Protein AF-A0A317CHL4-F1 (afdb_monomer)

Nearest PDB structures (foldseek):
  7bjt-assembly1_A  TM=8.743E-01  e=2.924E-07  Zobellia galactanivo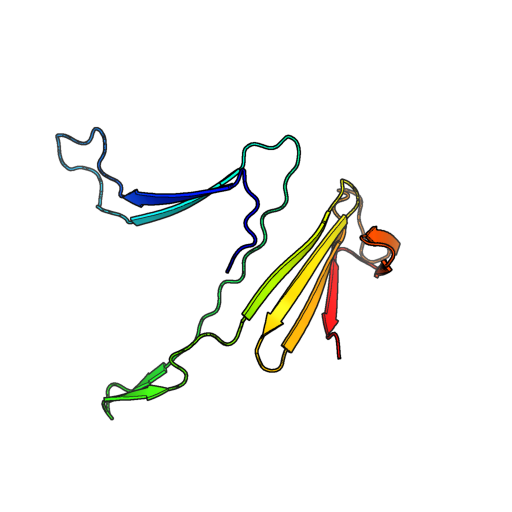rans
  7bm6-assembly1_B  TM=8.653E-01  e=5.221E-07  Zobellia galactanivorans
  8bdd-assembly1_A  TM=8.552E-01  e=1.754E-06  Bacteroides ovatus
  4ok4-assembly1_A  TM=8.515E-01  e=3.063E-04  Saccharophagus degradans 2-40
  7taa-assembly1_A  TM=6.050E-01  e=8.729E-01  Aspergillus oryzae

Mean predicted aligned error: 5.43 Å

Solvent-accessible surface area (backbone atoms only — not comparable to full-atom values): 8004 Å² total; per-residue (Å²): 91,65,74,80,61,98,68,48,46,78,43,83,47,65,52,56,81,96,42,92,82,65,79,59,70,82,45,78,46,78,46,81,47,67,84,66,96,77,85,85,90,61,76,65,88,80,93,64,50,47,73,42,80,92,76,73,44,78,42,58,86,62,76,58,69,79,46,41,43,79,66,40,74,59,78,60,31,40,35,36,39,39,34,30,86,93,42,37,38,39,41,38,38,50,56,50,91,86,61,38,78,80,38,75,46,76,51,75,42,94,93,42,80,48,74,50,57,24,55,52,48,78,42,77,58,130

pLDDT: mean 92.71, std 10.12, range [47.91, 98.44]

Secondary structure (DSSP, 8-state):
-----TTEEEEEEES-TT-TT--S---EEEEEEE--SS-----------EEETTTTEEE--S-SEEEEEEEEE-SSEEEEEEEETTEEEEEEEE--TT--TT-EEEEEETTEEEEEESSEEEEE--

Radius of gyration: 19.7 Å; Cα contacts (8 Å, |Δi|>4): 220; chains: 1; bounding box: 50×45×45 Å

Sequence (126 aa):
MGTSSSDETLFFTRTGANDPEFNLRSETSLVLRRNAKDTLFASVVETHGFFDESTEVCHGTTGKFNAVNVIGFSADASVVEIIGDDLSLLVMVNNSADVTEQTETSVEFGGTTYRWTGYFAVEAKR

Foldseek 3Di:
DWDDDPQKDKDWDWDDPPPPVPPDDTDIDIDIDGDDPDDDIDDDDDDFWDADPVVRDIDGPDDFWDDKDFQDDDCQKTWIWTDGPPFIKIKIAGNDPPAAQADWDWDDGPNDIDIDGTGMDMDTDD

Structure (mmCIF, N/CA/C/O backbone):
data_AF-A0A317CHL4-F1
#
_entry.id   AF-A0A317CHL4-F1
#
loop_
_atom_site.group_PDB
_atom_site.id
_atom_site.type_symbol
_atom_site.label_atom_id
_atom_site.label_alt_id
_atom_site.label_comp_id
_atom_site.label_asym_id
_atom_site.label_entity_id
_atom_site.label_seq_id
_atom_site.pdbx_PDB_ins_code
_atom_site.Cartn_x
_atom_site.Cartn_y
_atom_site.Cartn_z
_atom_site.occupancy
_atom_site.B_iso_or_equiv
_atom_site.auth_seq_id
_atom_site.auth_comp_id
_atom_site.auth_asym_id
_atom_site.auth_atom_id
_atom_site.pdbx_PDB_model_num
ATOM 1 N N . MET A 1 1 ? 0.056 -2.420 -7.047 1.00 48.75 1 MET A N 1
ATOM 2 C CA . MET A 1 1 ? -1.225 -1.817 -7.489 1.00 48.75 1 MET A CA 1
ATOM 3 C C . MET A 1 1 ? -1.710 -0.858 -6.408 1.00 48.75 1 MET A C 1
ATOM 5 O O . MET A 1 1 ? -1.457 -1.146 -5.246 1.00 48.75 1 MET A O 1
ATOM 9 N N . GLY A 1 2 ? -2.311 0.279 -6.766 1.00 53.22 2 GLY A N 1
ATOM 10 C CA . GLY A 1 2 ? -2.855 1.265 -5.820 1.00 53.22 2 GLY A CA 1
ATOM 11 C C . GLY A 1 2 ? -4.263 1.684 -6.245 1.00 53.22 2 GLY A C 1
ATOM 12 O O . GLY A 1 2 ? -4.570 1.644 -7.435 1.00 53.22 2 GLY A O 1
ATOM 13 N N . THR A 1 3 ? -5.119 2.030 -5.286 1.00 47.91 3 THR A N 1
ATOM 14 C CA . THR A 1 3 ? -6.464 2.573 -5.543 1.00 47.91 3 THR A CA 1
ATOM 15 C C . THR A 1 3 ? -6.348 4.022 -6.023 1.00 47.91 3 THR A C 1
ATOM 17 O O . THR A 1 3 ? -5.550 4.749 -5.448 1.00 47.91 3 THR A O 1
ATOM 20 N N . SER A 1 4 ? -7.108 4.440 -7.047 1.00 48.81 4 SER A N 1
ATOM 21 C CA . SER A 1 4 ? -7.118 5.830 -7.539 1.00 48.81 4 SER A CA 1
ATOM 22 C C . SER A 1 4 ? -8.523 6.431 -7.585 1.00 48.81 4 SER A C 1
ATOM 24 O O . SER A 1 4 ? -9.392 5.886 -8.267 1.00 48.81 4 SER A O 1
ATOM 26 N N . SER A 1 5 ? -8.743 7.569 -6.913 1.00 56.88 5 SER A N 1
ATOM 27 C CA . SER A 1 5 ? -9.929 8.428 -7.092 1.00 56.88 5 SER A CA 1
ATOM 28 C C . SER A 1 5 ? -9.644 9.598 -8.052 1.00 56.88 5 SER A C 1
ATOM 30 O O . SER A 1 5 ? -8.496 9.843 -8.410 1.00 56.88 5 SER A O 1
ATOM 32 N N . SER A 1 6 ? -10.671 10.348 -8.474 1.00 59.75 6 SER A N 1
ATOM 33 C CA . SER A 1 6 ? -10.570 11.430 -9.482 1.00 59.75 6 SER A CA 1
ATOM 34 C C . SER A 1 6 ? -9.583 12.565 -9.160 1.00 59.75 6 SER A C 1
ATOM 36 O O . SER A 1 6 ? -9.191 13.292 -10.066 1.00 59.75 6 SER A O 1
ATOM 38 N N . ASP A 1 7 ? -9.172 12.699 -7.898 1.00 74.88 7 ASP A N 1
ATOM 39 C CA . ASP A 1 7 ? -8.244 13.733 -7.410 1.00 74.88 7 ASP A CA 1
ATOM 40 C C . ASP A 1 7 ? -6.815 13.205 -7.182 1.00 74.88 7 ASP A C 1
ATOM 42 O O . ASP A 1 7 ? -5.982 13.867 -6.553 1.00 74.88 7 ASP A O 1
ATOM 46 N N . GLU A 1 8 ? -6.529 11.989 -7.649 1.00 86.25 8 GLU A N 1
ATOM 47 C CA . GLU A 1 8 ? -5.220 11.360 -7.535 1.00 86.25 8 GLU A CA 1
ATOM 48 C C . GLU A 1 8 ? -4.432 11.481 -8.837 1.00 86.25 8 GLU A C 1
ATOM 50 O O . GLU A 1 8 ? -4.964 11.386 -9.942 1.00 86.25 8 GLU A O 1
ATOM 55 N N . THR A 1 9 ? -3.128 11.713 -8.721 1.00 92.50 9 THR A N 1
ATOM 56 C CA . THR A 1 9 ? -2.232 11.824 -9.871 1.00 92.50 9 THR A CA 1
ATOM 57 C C . THR A 1 9 ? -0.979 11.002 -9.637 1.00 92.50 9 THR A C 1
ATOM 59 O O . THR A 1 9 ? -0.318 11.126 -8.604 1.00 92.50 9 THR A O 1
ATOM 62 N N . LEU A 1 10 ? -0.644 10.179 -10.628 1.00 93.19 10 LEU A N 1
ATOM 63 C CA . LEU A 1 10 ? 0.586 9.407 -10.671 1.00 93.19 10 LEU A CA 1
ATOM 64 C C . LEU A 1 10 ? 1.621 10.137 -11.529 1.00 93.19 10 LEU A C 1
ATOM 66 O O . LEU A 1 10 ? 1.413 10.340 -12.725 1.00 93.19 10 LEU A O 1
ATOM 70 N N . PHE A 1 11 ? 2.744 10.511 -10.927 1.00 95.31 11 PHE A N 1
ATOM 71 C CA . PHE A 1 11 ? 3.860 11.145 -11.619 1.00 95.31 11 PHE A CA 1
ATOM 72 C C . PHE A 1 11 ? 4.995 10.147 -11.825 1.00 95.31 11 PHE A C 1
ATOM 74 O O . PHE A 1 11 ? 5.504 9.564 -10.867 1.00 95.31 11 PHE A O 1
ATOM 81 N N . PHE A 1 12 ? 5.442 10.024 -13.071 1.00 96.75 12 PHE A N 1
ATOM 82 C CA . PHE A 1 12 ? 6.708 9.389 -13.419 1.00 96.75 12 PHE A CA 1
ATOM 83 C C . PHE A 1 12 ? 7.764 10.485 -13.501 1.00 96.75 12 PHE A C 1
ATOM 85 O O . PHE A 1 12 ? 7.632 11.423 -14.287 1.00 96.75 12 PHE A O 1
ATOM 92 N N . THR A 1 13 ? 8.786 10.405 -12.656 1.00 96.25 13 THR A N 1
ATOM 93 C CA . THR A 1 13 ? 9.802 11.454 -12.532 1.00 96.25 13 THR A CA 1
ATOM 94 C C . THR A 1 13 ? 11.206 10.882 -12.681 1.00 96.25 13 THR A C 1
ATOM 96 O O . THR A 1 13 ? 11.426 9.677 -12.545 1.00 96.25 13 THR A O 1
ATOM 99 N N . ARG A 1 14 ? 12.162 11.758 -12.991 1.00 97.19 14 ARG A N 1
ATOM 100 C CA . ARG A 1 14 ? 13.584 11.435 -13.089 1.00 97.19 14 ARG A CA 1
ATOM 101 C C . ARG A 1 14 ? 14.406 12.583 -12.511 1.00 97.19 14 ARG A C 1
ATOM 103 O O . ARG A 1 14 ? 14.055 13.744 -12.717 1.00 97.19 14 ARG A O 1
ATOM 110 N N . THR A 1 15 ? 15.469 12.274 -11.779 1.00 96.38 15 THR A N 1
ATOM 111 C CA . THR A 1 15 ? 16.388 13.276 -11.215 1.00 96.38 15 THR A CA 1
ATOM 112 C C . THR A 1 15 ? 17.237 13.946 -12.306 1.00 96.38 15 THR A C 1
ATOM 114 O O . THR A 1 15 ? 17.469 13.364 -13.368 1.00 96.38 15 THR A O 1
ATOM 117 N N . GLY A 1 16 ? 17.698 15.178 -12.044 1.00 95.38 16 GLY A N 1
ATOM 118 C CA . GLY A 1 16 ? 18.554 15.959 -12.959 1.00 95.38 16 GLY A CA 1
ATOM 119 C C . GLY A 1 16 ? 18.088 17.397 -13.229 1.00 95.38 16 GLY A C 1
ATOM 120 O O . GLY A 1 16 ? 18.764 18.145 -13.929 1.00 95.38 16 GLY A O 1
ATOM 121 N N . ALA A 1 17 ? 16.940 17.817 -12.687 1.00 96.25 17 ALA A N 1
ATOM 122 C CA . ALA A 1 17 ? 16.532 19.220 -12.750 1.00 96.25 17 ALA A CA 1
ATOM 123 C C . ALA A 1 17 ? 17.521 20.111 -11.974 1.00 96.25 17 ALA A C 1
ATOM 125 O O . ALA A 1 17 ? 17.924 19.759 -10.868 1.00 96.25 17 ALA A O 1
ATOM 126 N N . ASN A 1 18 ? 17.856 21.279 -12.533 1.00 95.88 18 ASN A N 1
ATOM 127 C CA . ASN A 1 18 ? 18.792 22.254 -11.953 1.00 95.88 18 ASN A CA 1
ATOM 128 C C . ASN A 1 18 ? 20.200 21.703 -11.641 1.00 95.88 18 ASN A C 1
ATOM 130 O O . ASN A 1 18 ? 20.837 22.166 -10.698 1.00 95.88 18 ASN A O 1
ATOM 134 N N . ASP A 1 19 ? 20.699 20.757 -12.440 1.00 97.06 19 ASP A N 1
ATOM 135 C CA . ASP A 1 19 ? 22.031 20.160 -12.273 1.00 97.06 19 ASP A CA 1
ATOM 136 C C . ASP A 1 19 ? 22.950 20.418 -13.489 1.00 97.06 19 ASP A C 1
ATOM 138 O O . ASP A 1 19 ? 23.197 19.517 -14.291 1.00 97.06 19 ASP A O 1
ATOM 142 N N . PRO A 1 20 ? 23.437 21.660 -13.682 1.00 95.19 20 PRO A N 1
ATOM 143 C CA . PRO A 1 20 ? 24.263 22.022 -14.841 1.00 95.19 20 PRO A CA 1
ATOM 144 C C . PRO A 1 20 ? 25.647 21.360 -14.838 1.00 95.19 20 PRO A C 1
ATOM 146 O O . PRO A 1 20 ? 26.235 21.168 -15.898 1.00 95.19 20 PRO A O 1
ATOM 149 N N . GLU A 1 21 ? 26.149 21.004 -13.655 1.00 97.44 21 GLU A N 1
ATOM 150 C CA . GLU A 1 21 ? 27.469 20.394 -13.458 1.00 97.44 21 GLU A CA 1
ATOM 151 C C . GLU A 1 21 ? 27.407 18.855 -13.421 1.00 97.44 21 GLU A C 1
ATOM 153 O O . GLU A 1 21 ? 28.414 18.208 -13.147 1.00 97.44 21 GLU A O 1
ATOM 158 N N . PHE A 1 22 ? 26.242 18.257 -13.705 1.00 93.50 22 PHE A N 1
ATOM 159 C CA . PHE A 1 22 ? 26.042 16.803 -13.774 1.00 93.50 22 PHE A CA 1
ATOM 160 C C . PHE A 1 22 ? 26.441 16.047 -12.491 1.00 93.50 22 PHE A C 1
ATOM 162 O O . PHE A 1 22 ? 26.993 14.945 -12.544 1.00 93.50 22 PHE A O 1
ATOM 169 N N . ASN A 1 23 ? 26.164 16.627 -11.322 1.00 96.94 23 ASN A N 1
ATOM 170 C CA . ASN A 1 23 ? 26.472 16.017 -10.029 1.00 96.94 23 ASN A CA 1
ATOM 171 C C . ASN A 1 23 ? 25.466 14.931 -9.621 1.00 96.94 23 ASN A C 1
ATOM 173 O O . ASN A 1 23 ? 25.782 14.057 -8.809 1.00 96.94 23 ASN A O 1
ATOM 177 N N . LEU A 1 24 ? 24.234 14.993 -10.125 1.00 96.44 24 LEU A N 1
ATOM 178 C CA . LEU A 1 24 ? 23.171 14.065 -9.771 1.00 96.44 24 LEU A CA 1
ATOM 179 C C . LEU A 1 24 ? 23.220 12.825 -10.658 1.00 96.44 24 LEU A C 1
ATOM 181 O O . LEU A 1 24 ? 23.224 12.884 -11.887 1.00 96.44 24 LEU A O 1
ATOM 185 N N . ARG A 1 25 ? 23.146 11.660 -10.013 1.00 96.62 25 ARG A N 1
ATOM 186 C CA . ARG A 1 25 ? 22.834 10.417 -10.714 1.00 96.62 25 ARG A CA 1
ATOM 187 C C . ARG A 1 25 ? 21.435 10.496 -11.298 1.00 96.62 25 ARG A C 1
ATOM 189 O O . ARG A 1 25 ? 20.529 11.081 -10.705 1.00 96.62 25 ARG A O 1
ATOM 196 N N . SER A 1 26 ? 21.272 9.863 -12.450 1.00 94.62 26 SER A N 1
ATOM 197 C CA . SER A 1 26 ? 19.999 9.786 -13.140 1.00 94.62 26 SER A CA 1
ATOM 198 C C . SER A 1 26 ? 19.173 8.624 -12.595 1.00 94.62 26 SER A C 1
ATOM 200 O O . SER A 1 26 ? 19.449 7.470 -12.900 1.00 94.62 26 SER A O 1
ATOM 202 N N . GLU A 1 27 ? 18.170 8.944 -11.790 1.00 97.00 27 GLU A N 1
ATOM 203 C CA . GLU A 1 27 ? 17.360 7.998 -11.027 1.00 97.00 27 GLU A CA 1
ATOM 204 C C . GLU A 1 27 ? 15.884 8.228 -11.357 1.00 97.00 27 GLU A C 1
ATOM 206 O O . GLU A 1 27 ? 15.429 9.371 -11.453 1.00 97.00 27 GLU A O 1
ATOM 211 N N . THR A 1 28 ? 15.128 7.151 -11.557 1.00 97.38 28 THR A N 1
ATOM 212 C CA . THR A 1 28 ? 13.682 7.205 -11.819 1.00 97.38 28 THR A CA 1
ATOM 213 C C . THR A 1 28 ? 12.886 7.109 -10.525 1.00 97.38 28 THR A C 1
ATOM 215 O O . THR A 1 28 ? 13.295 6.418 -9.596 1.00 97.38 28 THR A O 1
ATOM 218 N N . SER A 1 29 ? 11.715 7.736 -10.476 1.00 95.62 29 SER A N 1
ATOM 219 C CA . SER A 1 29 ? 10.809 7.646 -9.332 1.00 95.62 29 SER A CA 1
ATOM 220 C C . SER A 1 29 ? 9.346 7.683 -9.762 1.00 95.62 29 SER A C 1
ATOM 222 O O . SER A 1 29 ? 8.990 8.239 -10.805 1.00 95.62 29 SER A O 1
ATOM 224 N N . LEU A 1 30 ? 8.501 7.093 -8.924 1.00 95.94 30 LEU A N 1
ATOM 225 C CA . LEU A 1 30 ? 7.057 7.050 -9.065 1.00 95.94 30 LEU A CA 1
ATOM 226 C C . LEU A 1 30 ? 6.436 7.735 -7.846 1.00 95.94 30 LEU A C 1
ATOM 228 O O . LEU A 1 30 ? 6.675 7.329 -6.711 1.00 95.94 30 LEU A O 1
ATOM 232 N N . VAL A 1 31 ? 5.652 8.785 -8.083 1.00 94.94 31 VAL A N 1
ATOM 233 C CA . VAL A 1 31 ? 5.014 9.576 -7.024 1.00 94.94 31 VAL A CA 1
ATOM 234 C C . VAL A 1 31 ? 3.509 9.523 -7.211 1.00 94.94 31 VAL A C 1
ATOM 236 O O . VAL A 1 31 ? 2.981 10.100 -8.158 1.00 94.94 31 VAL A O 1
ATOM 239 N N . LEU A 1 32 ? 2.814 8.861 -6.290 1.00 93.56 32 LEU A N 1
ATOM 240 C CA . LEU A 1 32 ? 1.366 8.972 -6.165 1.00 93.56 32 LEU A CA 1
ATOM 241 C C . LEU A 1 32 ? 1.047 10.171 -5.265 1.00 93.56 32 LEU A C 1
ATOM 243 O O . LEU A 1 32 ? 1.556 10.268 -4.149 1.00 93.56 32 LEU A O 1
ATOM 247 N N . ARG A 1 33 ? 0.239 11.107 -5.761 1.00 93.69 33 ARG A N 1
ATOM 248 C CA . ARG A 1 33 ? -0.138 12.327 -5.040 1.00 93.69 33 ARG A CA 1
ATOM 249 C C . ARG A 1 33 ? -1.648 12.480 -5.024 1.00 93.69 33 ARG A C 1
ATOM 251 O O . ARG A 1 33 ? -2.296 12.314 -6.051 1.00 93.69 33 A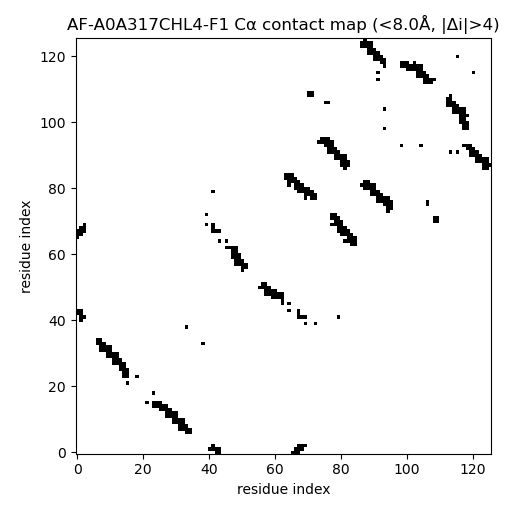RG A O 1
ATOM 258 N N . ARG A 1 34 ? -2.172 12.907 -3.879 1.00 92.38 34 ARG A N 1
ATOM 259 C CA . ARG A 1 34 ? -3.571 13.285 -3.684 1.00 92.38 34 ARG A CA 1
ATOM 260 C C . ARG A 1 34 ? -3.640 14.591 -2.905 1.00 92.38 34 ARG A C 1
ATOM 262 O O . ARG A 1 34 ? -2.871 14.771 -1.965 1.00 92.38 34 ARG A O 1
ATOM 269 N N . ASN A 1 35 ? -4.564 15.475 -3.271 1.00 92.12 35 ASN A N 1
ATOM 270 C CA . ASN A 1 35 ? -4.900 16.647 -2.461 1.00 92.12 35 ASN A CA 1
ATOM 271 C C . ASN A 1 35 ? -6.160 16.341 -1.648 1.00 92.12 35 ASN A C 1
ATOM 273 O O . ASN A 1 35 ? -7.265 16.367 -2.179 1.00 92.12 35 ASN A O 1
ATOM 277 N N . ALA A 1 36 ? -5.995 16.026 -0.367 1.00 91.25 36 ALA A N 1
ATOM 278 C CA . ALA A 1 36 ? -7.094 15.747 0.550 1.00 91.25 36 ALA A CA 1
ATOM 279 C C . ALA A 1 36 ? -6.715 16.198 1.964 1.00 91.25 36 ALA A C 1
ATOM 281 O O . ALA A 1 36 ? -5.531 16.307 2.279 1.00 91.25 36 ALA A O 1
ATOM 282 N N . LYS A 1 37 ? -7.720 16.452 2.810 1.00 92.81 37 LYS A N 1
ATOM 283 C CA . LYS A 1 37 ? -7.496 16.737 4.235 1.00 92.81 37 LYS A CA 1
ATOM 284 C C . LYS A 1 37 ? -6.919 15.509 4.947 1.00 92.81 37 LYS A C 1
ATOM 286 O O . LYS A 1 37 ? -5.893 15.619 5.601 1.00 92.81 37 LYS A O 1
ATOM 291 N N . ASP A 1 38 ? -7.571 14.365 4.758 1.00 92.94 38 ASP A N 1
ATOM 292 C CA . ASP A 1 38 ? -7.208 13.074 5.336 1.00 92.94 38 ASP A CA 1
ATOM 293 C C . ASP A 1 38 ? -7.182 12.032 4.203 1.00 92.94 38 ASP A C 1
ATOM 295 O O . ASP A 1 38 ? -8.059 12.034 3.333 1.00 92.94 38 ASP A O 1
ATOM 299 N N . THR A 1 39 ? -6.169 11.164 4.167 1.00 93.38 39 THR A N 1
ATOM 300 C CA . THR A 1 39 ? -6.023 10.125 3.133 1.00 93.38 39 THR A CA 1
ATOM 301 C C . THR A 1 39 ? -5.239 8.927 3.658 1.00 93.38 39 THR A C 1
ATOM 303 O O . THR A 1 39 ? -4.320 9.094 4.458 1.00 93.38 39 THR A O 1
ATOM 306 N N . 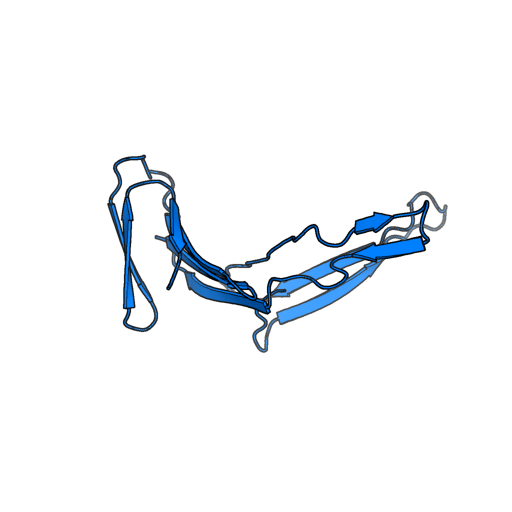LEU A 1 40 ? -5.550 7.733 3.150 1.00 94.81 40 LEU A N 1
ATOM 307 C CA . LEU A 1 40 ? -4.761 6.519 3.354 1.00 94.81 40 LEU A CA 1
ATOM 308 C C . LEU A 1 40 ? -4.232 6.024 2.006 1.00 94.81 40 LEU A C 1
ATOM 310 O O . LEU A 1 40 ? -5.011 5.768 1.090 1.00 94.81 40 LEU A O 1
ATOM 314 N N . PHE A 1 41 ? -2.914 5.867 1.895 1.00 94.94 41 PHE A N 1
ATOM 315 C CA . PHE A 1 41 ? -2.283 5.198 0.759 1.00 94.94 4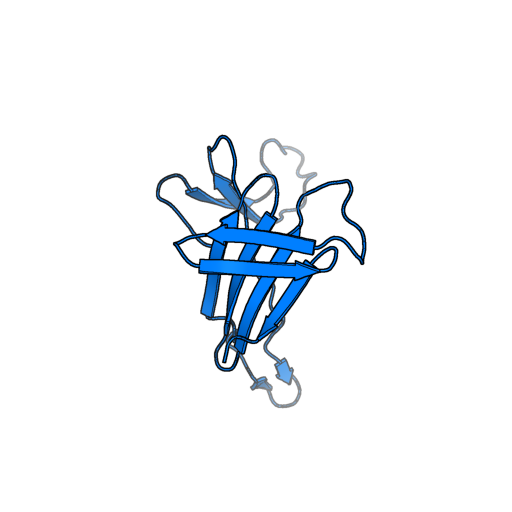1 PHE A CA 1
ATOM 316 C C . PHE A 1 41 ? -1.960 3.756 1.137 1.00 94.94 41 PHE A C 1
ATOM 318 O O . PHE A 1 41 ? -1.259 3.516 2.116 1.00 94.94 41 PHE A O 1
ATOM 325 N N . ALA A 1 42 ? -2.442 2.808 0.338 1.00 95.38 42 ALA A N 1
ATOM 326 C CA . ALA A 1 42 ? -2.137 1.393 0.486 1.00 95.38 42 ALA A CA 1
ATOM 327 C C . ALA A 1 42 ? -1.469 0.871 -0.789 1.00 95.38 42 ALA A C 1
ATOM 329 O O . ALA A 1 42 ? -1.909 1.163 -1.904 1.00 95.38 42 ALA A O 1
ATOM 330 N N . SER A 1 43 ? -0.397 0.101 -0.625 1.00 95.00 43 SER A N 1
ATOM 331 C CA . SER A 1 43 ? 0.324 -0.534 -1.722 1.00 95.00 43 SER A CA 1
ATOM 332 C C . SER A 1 43 ? 0.837 -1.906 -1.300 1.00 95.00 43 SER A C 1
ATOM 334 O O . SER A 1 43 ? 1.072 -2.173 -0.124 1.00 95.00 43 SER A O 1
ATOM 336 N N . VAL A 1 44 ? 1.006 -2.780 -2.289 1.00 95.12 44 VAL A N 1
ATOM 337 C CA . VAL A 1 44 ? 1.655 -4.083 -2.134 1.00 95.12 44 VAL A CA 1
ATOM 338 C C . VAL A 1 44 ? 2.877 -4.106 -3.038 1.00 95.12 44 VAL A C 1
ATOM 340 O O . VAL A 1 44 ? 2.790 -3.745 -4.217 1.00 95.12 44 VAL A O 1
ATOM 343 N N . VAL A 1 45 ? 4.005 -4.520 -2.464 1.00 94.50 45 VAL A N 1
ATOM 344 C CA . VAL A 1 45 ? 5.254 -4.791 -3.174 1.00 94.50 45 VAL A CA 1
ATOM 345 C C . VAL A 1 45 ? 5.443 -6.300 -3.185 1.00 94.50 45 VAL A C 1
ATOM 347 O O . VAL A 1 45 ? 5.596 -6.917 -2.136 1.00 94.50 45 VAL A O 1
ATOM 350 N N . GLU A 1 46 ? 5.401 -6.887 -4.377 1.00 93.50 46 GLU A N 1
ATOM 351 C CA . GLU A 1 46 ? 5.513 -8.327 -4.586 1.00 93.50 46 GLU A CA 1
ATOM 352 C C . GLU A 1 46 ? 6.795 -8.638 -5.353 1.00 93.50 46 GLU A C 1
ATOM 354 O O . GLU A 1 46 ? 6.964 -8.219 -6.500 1.00 93.50 46 GLU A O 1
ATOM 359 N N . THR A 1 47 ? 7.673 -9.424 -4.739 1.00 92.75 47 THR A N 1
ATOM 360 C CA . THR A 1 47 ? 8.756 -10.103 -5.449 1.00 92.75 47 THR A CA 1
ATOM 361 C C . THR A 1 47 ? 8.197 -11.379 -6.068 1.00 92.75 47 THR A C 1
ATOM 363 O O . THR A 1 47 ? 7.759 -12.274 -5.345 1.00 92.75 47 THR A O 1
ATOM 366 N N . HIS A 1 48 ? 8.211 -11.471 -7.391 1.00 92.56 48 HIS A N 1
ATOM 367 C CA . HIS A 1 48 ? 7.774 -12.646 -8.138 1.00 92.56 48 HIS A CA 1
ATOM 368 C C . HIS A 1 48 ? 8.698 -12.862 -9.333 1.00 92.56 48 HIS A C 1
ATOM 370 O O . HIS A 1 48 ? 9.549 -12.024 -9.639 1.00 92.56 48 HIS A O 1
ATOM 376 N N . GLY A 1 49 ? 8.503 -13.982 -10.018 1.00 91.62 49 GLY A N 1
ATOM 377 C CA . GLY A 1 49 ? 9.344 -14.355 -11.137 1.00 91.62 49 GLY A CA 1
ATOM 378 C C . GLY A 1 49 ? 10.663 -14.979 -10.699 1.00 91.62 49 GLY A C 1
ATOM 379 O O . GLY A 1 49 ? 11.252 -14.632 -9.677 1.00 91.62 49 GLY A O 1
ATOM 380 N N . PHE A 1 50 ? 11.133 -15.918 -11.503 1.00 93.06 50 PHE A N 1
ATOM 381 C CA . PHE A 1 50 ? 12.482 -16.451 -11.427 1.00 93.06 50 PHE A CA 1
ATOM 382 C C . PHE A 1 50 ? 12.973 -16.702 -12.848 1.00 93.06 50 PHE A C 1
ATOM 384 O O . PHE A 1 50 ? 12.252 -17.293 -13.652 1.00 93.06 50 PHE A O 1
ATOM 391 N N . PHE A 1 51 ? 14.176 -16.230 -13.157 1.00 93.50 51 PHE A N 1
ATOM 392 C CA . PHE A 1 51 ? 14.838 -16.503 -14.424 1.00 93.50 51 PHE A CA 1
ATOM 393 C C . PHE A 1 51 ? 15.993 -17.468 -14.174 1.00 93.50 51 PHE A C 1
ATOM 395 O O . PHE A 1 51 ? 16.921 -17.141 -13.435 1.00 93.50 51 PHE A O 1
ATOM 402 N N . ASP A 1 52 ? 15.912 -18.655 -14.769 1.00 93.25 52 ASP A N 1
ATOM 403 C CA . ASP A 1 52 ? 17.004 -19.620 -14.783 1.00 93.25 52 ASP A CA 1
ATOM 404 C C . ASP A 1 52 ? 17.915 -19.326 -15.976 1.00 93.25 52 ASP A C 1
ATOM 406 O O . ASP A 1 52 ? 17.607 -19.671 -17.117 1.00 93.25 52 ASP A O 1
ATOM 410 N N . GLU A 1 53 ? 19.054 -18.693 -15.702 1.00 93.94 53 GLU A N 1
ATOM 411 C CA . GLU A 1 53 ? 20.052 -18.342 -16.717 1.00 93.94 53 GLU A CA 1
ATOM 412 C C . GLU A 1 53 ? 20.647 -19.573 -17.418 1.00 93.94 53 GLU A C 1
ATOM 414 O O . GLU A 1 53 ? 21.062 -19.478 -18.569 1.00 93.94 53 GLU A O 1
ATOM 419 N N . SER A 1 54 ? 20.697 -20.732 -16.748 1.00 94.69 54 SER A N 1
ATOM 420 C CA . SER A 1 54 ? 21.335 -21.937 -17.293 1.00 94.69 54 SER A CA 1
ATOM 421 C C . SER A 1 54 ? 20.489 -22.628 -18.360 1.00 94.69 54 SER A C 1
ATOM 423 O O . SER A 1 54 ? 21.028 -23.274 -19.261 1.00 94.69 54 SER A O 1
ATOM 425 N N . THR A 1 55 ? 19.168 -22.485 -18.256 1.00 95.25 55 THR A N 1
ATOM 426 C CA . THR A 1 55 ? 18.192 -23.072 -19.179 1.00 95.25 55 THR A CA 1
ATOM 427 C C . THR A 1 55 ? 17.470 -22.025 -20.026 1.00 95.25 55 THR A C 1
ATOM 429 O O . THR A 1 55 ? 16.705 -22.394 -20.914 1.00 95.25 55 THR A O 1
ATOM 432 N N . GLU A 1 56 ? 17.728 -20.736 -19.778 1.00 94.00 56 GLU A N 1
ATOM 433 C CA . GLU A 1 56 ? 17.047 -19.588 -20.387 1.00 94.00 56 GLU A CA 1
ATOM 434 C C . GLU A 1 56 ? 15.517 -19.616 -20.188 1.00 94.00 56 GLU A C 1
ATOM 436 O O . GLU A 1 56 ? 14.749 -19.161 -21.039 1.00 94.00 56 GLU A O 1
ATOM 441 N N . VAL A 1 57 ? 15.048 -20.145 -19.049 1.00 94.81 57 VAL A N 1
ATOM 442 C CA . VAL A 1 57 ? 13.614 -20.287 -18.741 1.00 94.81 57 VAL A CA 1
ATOM 443 C C . VAL A 1 57 ? 13.158 -19.270 -17.696 1.00 94.81 57 VAL A C 1
ATOM 445 O O . VAL A 1 57 ? 13.758 -19.115 -16.633 1.00 94.81 57 VAL A O 1
ATOM 448 N N . CYS A 1 58 ? 12.025 -18.617 -17.968 1.00 93.31 58 CYS A N 1
ATOM 449 C CA . CYS A 1 58 ? 11.327 -17.764 -17.009 1.00 93.31 58 CYS A CA 1
ATOM 450 C C . CYS A 1 58 ? 10.169 -18.519 -16.339 1.00 93.31 58 CYS A C 1
ATOM 452 O O . CYS A 1 58 ? 9.276 -19.038 -17.010 1.00 93.31 58 CYS A O 1
ATOM 454 N N . HIS A 1 59 ? 10.122 -18.497 -15.012 1.00 92.38 59 HIS A N 1
ATOM 455 C CA . HIS A 1 59 ? 9.035 -19.041 -14.204 1.00 92.38 59 HIS A CA 1
ATOM 456 C C . HIS A 1 59 ? 8.269 -17.913 -13.509 1.00 92.38 59 HIS A C 1
ATOM 458 O O . HIS A 1 59 ? 8.888 -16.997 -12.980 1.00 92.38 59 HIS A O 1
ATOM 464 N N . GLY A 1 60 ? 6.932 -17.986 -13.464 1.00 90.00 60 GLY A N 1
ATOM 465 C CA . GLY A 1 60 ? 6.102 -17.083 -12.648 1.00 90.00 60 GLY A CA 1
ATOM 466 C C . GLY A 1 60 ? 6.239 -15.595 -12.994 1.00 90.00 60 GLY A C 1
ATOM 467 O O . GLY A 1 6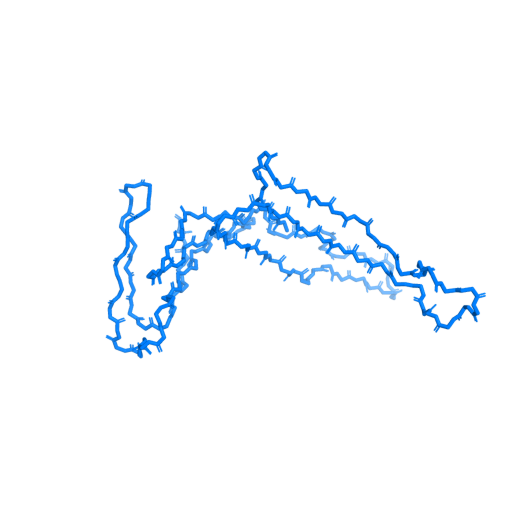0 ? 6.358 -14.771 -12.095 1.00 90.00 60 GLY A O 1
ATOM 468 N N . THR A 1 61 ? 6.259 -15.253 -14.285 1.00 86.88 61 THR A N 1
ATOM 469 C CA . THR A 1 61 ? 6.582 -13.910 -14.810 1.00 86.88 61 THR A CA 1
ATOM 470 C C . THR A 1 61 ? 5.553 -12.820 -14.516 1.00 86.88 61 THR A C 1
ATOM 472 O O . THR A 1 61 ? 5.782 -11.663 -14.859 1.00 86.88 61 THR A O 1
ATOM 475 N N . THR A 1 62 ? 4.406 -13.172 -13.943 1.00 90.88 62 THR A N 1
ATOM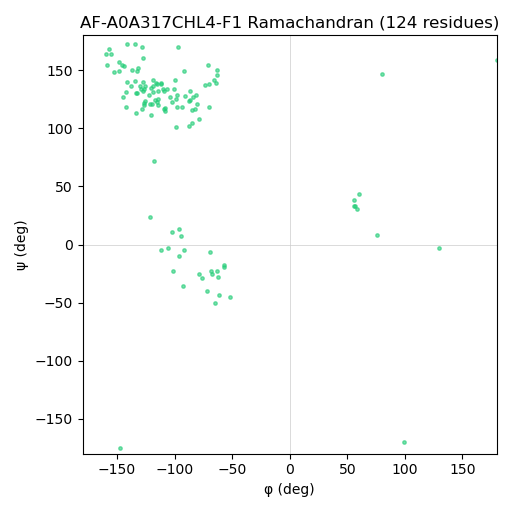 476 C CA . THR A 1 62 ? 3.337 -12.237 -13.591 1.00 90.88 62 THR A CA 1
ATOM 477 C C . THR A 1 62 ? 3.107 -12.261 -12.089 1.00 90.88 62 THR A C 1
ATOM 479 O O . THR A 1 62 ? 3.143 -13.329 -11.474 1.00 90.88 62 THR A O 1
ATOM 482 N N . GLY A 1 63 ? 2.852 -11.086 -11.513 1.00 91.50 63 GLY A N 1
ATOM 483 C CA . GLY A 1 63 ? 2.455 -10.967 -10.114 1.00 91.50 63 GLY A CA 1
ATOM 484 C C . GLY A 1 63 ? 1.122 -11.660 -9.850 1.00 91.50 63 GLY A C 1
ATOM 485 O O . GLY A 1 63 ? 0.281 -11.751 -10.747 1.00 91.50 63 GLY A O 1
ATOM 486 N N . LYS A 1 64 ? 0.949 -12.149 -8.623 1.00 94.00 64 LYS A N 1
ATOM 487 C CA . LYS A 1 64 ? -0.253 -12.867 -8.185 1.00 94.00 64 LYS A CA 1
ATOM 488 C C . LYS A 1 64 ? -1.260 -11.973 -7.480 1.00 94.00 64 LYS A C 1
ATOM 490 O O . LYS A 1 64 ? -2.356 -12.436 -7.200 1.00 94.00 64 LYS A O 1
ATOM 495 N N . PHE A 1 65 ? -0.909 -10.729 -7.143 1.00 94.56 65 PHE A N 1
ATOM 496 C CA . PHE A 1 65 ? -1.842 -9.782 -6.526 1.00 94.56 65 PHE A CA 1
ATOM 497 C C . PHE A 1 65 ? -2.628 -9.002 -7.580 1.00 94.56 65 PHE A C 1
ATOM 499 O O . PHE A 1 65 ? -2.051 -8.302 -8.412 1.00 94.56 65 PHE A O 1
ATOM 506 N N . ASN A 1 66 ? -3.955 -9.073 -7.498 1.00 93.94 66 ASN A N 1
ATOM 507 C CA . ASN A 1 66 ? -4.880 -8.455 -8.444 1.00 93.94 66 ASN A CA 1
ATOM 508 C C . ASN A 1 66 ? -5.485 -7.146 -7.923 1.00 93.94 66 ASN A C 1
ATOM 510 O O . ASN A 1 66 ? -5.960 -6.357 -8.733 1.00 93.94 66 ASN A O 1
ATOM 514 N N . ALA A 1 67 ? -5.532 -6.898 -6.607 1.00 94.75 67 ALA A N 1
ATOM 515 C CA . ALA A 1 67 ? -6.082 -5.648 -6.076 1.00 94.75 67 ALA A CA 1
ATOM 516 C C . ALA A 1 67 ? -5.603 -5.311 -4.659 1.00 94.75 67 ALA A C 1
ATOM 518 O O . ALA A 1 67 ? -5.273 -6.185 -3.859 1.00 94.75 67 ALA A O 1
ATOM 519 N N . VAL A 1 68 ? -5.628 -4.013 -4.350 1.00 95.94 68 VAL A N 1
ATOM 520 C CA . VAL A 1 68 ? -5.491 -3.469 -2.996 1.00 95.94 68 VAL A CA 1
ATOM 521 C C . VAL A 1 68 ? -6.581 -2.419 -2.827 1.00 95.94 68 VAL A C 1
ATOM 523 O O . VAL A 1 68 ? -6.552 -1.386 -3.498 1.00 95.94 68 VAL A O 1
ATOM 526 N N . ASN A 1 69 ? -7.536 -2.689 -1.944 1.00 95.38 69 ASN A N 1
ATOM 527 C CA . ASN A 1 69 ? -8.710 -1.859 -1.720 1.00 95.38 69 ASN A CA 1
ATOM 528 C C . ASN A 1 69 ? -8.662 -1.280 -0.308 1.00 95.38 69 ASN A C 1
ATOM 530 O O . ASN A 1 69 ? -8.590 -2.018 0.673 1.00 95.38 69 ASN A O 1
ATOM 534 N N . VAL A 1 70 ? -8.754 0.041 -0.181 1.00 96.06 70 VAL A N 1
ATOM 535 C CA . VAL A 1 70 ? -9.007 0.665 1.122 1.00 96.06 70 VAL A CA 1
ATOM 536 C C . VAL A 1 70 ? -10.499 0.535 1.413 1.00 96.06 70 VAL A C 1
ATOM 538 O O . VAL A 1 70 ? -11.309 1.205 0.778 1.00 96.06 70 VAL A O 1
ATOM 541 N N . ILE A 1 71 ? -10.859 -0.336 2.355 1.00 96.88 71 ILE A N 1
ATOM 542 C CA . ILE A 1 71 ? -12.252 -0.546 2.772 1.00 96.88 71 ILE A CA 1
ATOM 543 C C . ILE A 1 71 ? -12.747 0.656 3.579 1.00 96.88 71 ILE A C 1
ATOM 545 O O . ILE A 1 71 ? -13.874 1.117 3.404 1.00 96.88 71 ILE A O 1
ATOM 549 N N . GLY A 1 72 ? -11.885 1.189 4.442 1.00 96.75 72 GLY A N 1
ATOM 550 C CA . GLY A 1 72 ? -12.156 2.397 5.204 1.00 96.75 72 GLY A CA 1
ATOM 551 C C . GLY A 1 72 ? -10.994 2.770 6.111 1.00 96.75 72 GLY A C 1
ATOM 552 O O . GLY A 1 72 ? -10.141 1.941 6.432 1.00 96.75 72 GLY A O 1
ATOM 553 N N . PHE A 1 73 ? -10.946 4.039 6.498 1.00 97.50 73 PHE A N 1
ATOM 554 C CA . PHE A 1 73 ? -9.984 4.542 7.467 1.00 97.50 73 PHE A CA 1
ATOM 555 C C . PHE A 1 73 ? -10.587 5.699 8.268 1.00 97.50 73 PHE A C 1
ATOM 557 O O . PHE A 1 73 ? -11.434 6.444 7.772 1.00 97.50 73 PHE A O 1
ATOM 564 N N . SER A 1 74 ? -10.151 5.841 9.512 1.00 96.31 74 SER A N 1
ATOM 565 C CA . SER A 1 74 ? -10.493 6.929 10.427 1.00 96.31 74 SER A CA 1
ATOM 566 C C . SER A 1 74 ? -9.301 7.230 11.342 1.00 96.31 74 SER A C 1
ATOM 568 O O . SER A 1 74 ? -8.228 6.641 11.202 1.00 96.31 74 SER A O 1
ATOM 570 N N . ALA A 1 75 ? -9.479 8.134 12.307 1.00 95.25 75 ALA A N 1
ATOM 571 C CA . ALA A 1 75 ? -8.491 8.339 13.366 1.00 95.25 75 ALA A CA 1
ATOM 572 C C . ALA A 1 75 ? -8.297 7.093 14.253 1.00 95.25 75 ALA A C 1
ATOM 574 O O . ALA A 1 75 ? -7.243 6.947 14.860 1.00 95.25 75 ALA A O 1
ATOM 575 N N . ASP A 1 76 ? -9.284 6.194 14.298 1.00 95.50 76 ASP A N 1
ATOM 576 C CA . ASP A 1 76 ? -9.282 5.031 15.188 1.00 95.50 76 ASP A CA 1
ATOM 577 C C . ASP A 1 76 ? -8.690 3.789 14.514 1.00 95.50 76 ASP A C 1
ATOM 579 O O . ASP A 1 76 ? -8.018 2.990 15.165 1.00 95.50 76 ASP A O 1
ATOM 583 N N . ALA A 1 77 ? -8.919 3.610 13.207 1.00 97.75 77 ALA A N 1
ATOM 584 C CA . ALA A 1 77 ? -8.446 2.426 12.500 1.00 97.75 77 ALA A CA 1
ATOM 585 C C . ALA A 1 77 ? -8.345 2.568 10.981 1.00 97.75 77 ALA A C 1
ATOM 587 O O . ALA A 1 77 ? -8.979 3.428 10.372 1.00 97.75 77 ALA A O 1
ATOM 588 N N . SER A 1 78 ? -7.614 1.634 10.376 1.00 98.31 78 SER A N 1
ATOM 589 C CA . SER A 1 78 ? -7.494 1.439 8.931 1.00 98.31 78 SER A CA 1
ATOM 590 C C . SER A 1 78 ? -7.820 -0.009 8.567 1.00 98.31 78 SER A C 1
ATOM 592 O O . SER A 1 78 ? -7.301 -0.929 9.197 1.00 98.31 78 SER A O 1
ATOM 594 N N . VAL A 1 79 ? -8.643 -0.221 7.538 1.00 98.19 79 VAL A N 1
ATOM 595 C CA . VAL A 1 79 ? -8.986 -1.553 7.015 1.00 98.19 79 VAL A CA 1
ATOM 596 C C . VAL A 1 79 ? -8.706 -1.598 5.517 1.00 98.19 79 VAL A C 1
ATOM 598 O O . VAL A 1 79 ? -9.248 -0.808 4.739 1.00 98.19 79 VAL A O 1
ATOM 601 N N . VAL A 1 80 ? -7.849 -2.532 5.112 1.00 98.00 80 VAL A N 1
ATOM 602 C CA . VAL A 1 80 ? -7.397 -2.719 3.731 1.00 98.00 80 VAL A CA 1
ATOM 603 C C . VAL A 1 80 ? -7.613 -4.170 3.324 1.00 98.00 80 VAL A C 1
ATOM 605 O O . VAL A 1 80 ? -7.231 -5.089 4.040 1.00 98.00 80 VAL A O 1
ATOM 608 N N . GLU A 1 81 ? -8.207 -4.380 2.158 1.00 97.25 81 GLU A N 1
ATOM 609 C CA . GLU A 1 81 ? -8.338 -5.691 1.532 1.00 97.25 81 GLU A CA 1
ATOM 610 C C . GLU A 1 81 ? -7.271 -5.848 0.445 1.00 97.25 81 GLU A C 1
ATOM 612 O O . GLU A 1 81 ? -7.044 -4.947 -0.363 1.00 97.25 81 GLU A O 1
ATOM 617 N N . ILE A 1 82 ? -6.606 -6.997 0.433 1.00 97.06 82 ILE A N 1
ATOM 618 C CA . ILE A 1 82 ? -5.589 -7.364 -0.546 1.00 97.06 82 ILE A CA 1
ATOM 619 C C . ILE A 1 82 ? -6.063 -8.643 -1.228 1.00 97.06 82 ILE A C 1
ATOM 621 O O . ILE A 1 82 ? -6.267 -9.655 -0.561 1.00 97.06 82 ILE A O 1
ATOM 625 N N . ILE A 1 83 ? -6.220 -8.598 -2.547 1.00 96.94 83 ILE A N 1
ATOM 626 C CA . ILE A 1 83 ? -6.714 -9.715 -3.355 1.00 96.94 83 ILE A CA 1
ATOM 627 C C . ILE A 1 83 ? -5.588 -10.185 -4.271 1.00 96.94 83 ILE A C 1
ATOM 629 O O . ILE A 1 83 ? -4.938 -9.373 -4.933 1.00 96.94 83 ILE A O 1
ATOM 633 N N . GLY A 1 84 ? -5.373 -11.491 -4.293 1.00 95.06 84 GLY A N 1
ATOM 634 C CA . GLY A 1 84 ? -4.498 -12.239 -5.178 1.00 95.06 84 GLY A CA 1
ATOM 635 C C . GLY A 1 84 ? -5.202 -13.485 -5.728 1.00 95.06 84 GLY A C 1
ATOM 636 O O . GLY A 1 84 ? -6.292 -13.824 -5.270 1.00 95.06 84 GLY A O 1
ATOM 637 N N . ASP A 1 85 ? -4.566 -14.183 -6.671 1.00 93.06 85 ASP A N 1
ATOM 638 C CA . ASP A 1 85 ? -5.178 -15.290 -7.425 1.00 93.06 85 ASP A CA 1
ATOM 639 C C . ASP A 1 85 ? -5.819 -16.361 -6.520 1.00 93.06 85 ASP A C 1
ATOM 641 O O . ASP A 1 85 ? -6.960 -16.760 -6.737 1.00 93.06 85 ASP A O 1
ATOM 645 N N . ASP A 1 86 ? -5.104 -16.771 -5.467 1.00 90.00 86 ASP A N 1
ATOM 646 C CA . ASP A 1 86 ? -5.548 -17.769 -4.481 1.00 90.00 86 ASP A CA 1
ATOM 647 C C . ASP A 1 86 ? -5.562 -17.196 -3.051 1.00 90.00 86 ASP A C 1
ATOM 649 O O . ASP A 1 86 ? -5.393 -17.917 -2.063 1.00 90.00 86 ASP A O 1
ATOM 653 N N . LEU A 1 87 ? -5.675 -15.871 -2.922 1.00 91.31 87 LEU A N 1
ATOM 654 C CA . LEU A 1 87 ? -5.487 -15.178 -1.652 1.00 91.31 87 LEU A CA 1
ATOM 655 C C . LEU A 1 87 ? -6.421 -13.978 -1.529 1.00 91.31 87 LEU A C 1
ATOM 657 O O . LEU A 1 87 ? -6.384 -13.070 -2.344 1.00 91.31 87 LEU A O 1
ATOM 661 N N . SER A 1 88 ? -7.179 -13.900 -0.442 1.00 95.06 88 SER A N 1
ATOM 662 C CA . SER A 1 88 ? -7.837 -12.659 -0.038 1.00 95.06 88 SER A CA 1
ATOM 663 C C . SER A 1 88 ? -7.495 -12.386 1.416 1.00 95.06 88 SER A C 1
ATOM 665 O O . SER A 1 88 ? -7.842 -13.170 2.297 1.00 95.06 88 SER A O 1
ATOM 667 N N . LEU A 1 89 ? -6.799 -11.285 1.673 1.00 96.31 89 LEU A N 1
ATOM 668 C CA . LEU A 1 89 ? -6.412 -10.855 3.011 1.00 96.31 89 LEU A CA 1
ATOM 669 C C . LEU A 1 89 ? -7.158 -9.590 3.391 1.00 96.31 89 LEU A C 1
ATOM 671 O O . LEU A 1 89 ? -7.267 -8.658 2.600 1.00 96.31 89 LEU A O 1
ATOM 675 N N . LEU A 1 90 ? -7.603 -9.540 4.635 1.00 97.31 90 LEU A N 1
ATOM 676 C CA . LEU A 1 90 ? -8.071 -8.333 5.278 1.00 97.31 90 LEU A CA 1
ATOM 677 C C . LEU A 1 90 ? -7.041 -7.922 6.328 1.00 97.31 90 LEU A C 1
ATOM 679 O O . LEU A 1 90 ? -6.797 -8.655 7.283 1.00 97.31 90 LEU A O 1
ATOM 683 N N . VAL A 1 91 ? -6.427 -6.761 6.136 1.00 98.00 91 VAL A N 1
ATOM 684 C CA . VAL A 1 91 ? -5.472 -6.157 7.065 1.00 98.00 91 VAL A CA 1
ATOM 685 C C . VAL A 1 91 ? -6.186 -5.049 7.822 1.00 98.00 91 VAL A C 1
ATOM 687 O O . VAL A 1 91 ? -6.717 -4.117 7.218 1.00 98.00 91 VAL A O 1
ATOM 690 N N . MET A 1 92 ? -6.198 -5.149 9.145 1.00 98.25 92 MET A N 1
ATOM 691 C CA . MET A 1 92 ? -6.850 -4.204 10.047 1.00 98.25 92 MET A CA 1
ATOM 692 C C . MET A 1 92 ? -5.812 -3.651 11.013 1.00 98.25 92 MET A C 1
ATOM 694 O O . MET A 1 92 ? -5.083 -4.424 11.625 1.00 98.25 92 MET A O 1
ATOM 698 N N . VAL A 1 93 ? -5.726 -2.332 11.146 1.00 98.44 93 VAL A N 1
ATOM 699 C CA . VAL A 1 93 ? -4.730 -1.648 11.983 1.00 98.44 93 VAL A CA 1
ATOM 700 C C . VAL A 1 93 ? -5.445 -0.661 12.890 1.00 98.44 93 VAL A C 1
ATOM 702 O O . VAL A 1 93 ? -6.300 0.089 12.421 1.00 98.44 93 VAL A O 1
ATOM 705 N N . ASN A 1 94 ? -5.099 -0.647 14.177 1.00 98.38 94 ASN A N 1
ATOM 706 C CA . ASN A 1 94 ? -5.542 0.395 15.099 1.00 98.38 94 ASN A CA 1
ATOM 707 C C . ASN A 1 94 ? -4.592 1.596 14.974 1.00 98.38 94 ASN A C 1
ATOM 709 O O . ASN A 1 94 ? -3.375 1.438 15.055 1.00 98.38 94 ASN A O 1
ATOM 713 N N . ASN A 1 95 ? -5.147 2.786 14.747 1.00 96.88 95 ASN A N 1
ATOM 714 C CA . ASN A 1 95 ? -4.377 4.007 14.498 1.00 96.88 95 ASN A CA 1
ATOM 715 C C . ASN A 1 95 ? -4.081 4.807 15.788 1.00 96.88 95 ASN A C 1
ATOM 717 O O . ASN A 1 95 ? -3.367 5.809 15.734 1.00 96.88 95 ASN A O 1
ATOM 721 N N . SER A 1 96 ? -4.619 4.391 16.940 1.00 95.75 96 SER A N 1
ATOM 722 C CA . SER A 1 96 ? -4.404 5.049 18.232 1.00 95.75 96 SER A CA 1
ATOM 723 C C . SER A 1 96 ? -2.972 4.861 18.735 1.00 95.75 96 SER A C 1
ATOM 725 O O . SER A 1 96 ? -2.423 3.762 18.694 1.00 95.75 96 SER A O 1
ATOM 727 N N . ALA A 1 97 ? -2.383 5.924 19.286 1.00 94.94 97 ALA A N 1
ATOM 728 C CA . ALA A 1 97 ? -1.044 5.887 19.878 1.00 94.94 97 ALA A CA 1
ATOM 729 C C . ALA A 1 97 ? -0.972 5.059 21.177 1.00 94.94 97 ALA A C 1
ATOM 731 O O . ALA A 1 97 ? 0.099 4.566 21.524 1.00 94.94 97 ALA A O 1
ATOM 732 N N . ASP A 1 98 ? -2.102 4.881 21.869 1.00 95.50 98 ASP A N 1
ATOM 733 C CA . ASP A 1 98 ? -2.186 4.195 23.168 1.00 95.50 98 ASP A CA 1
ATOM 734 C C . ASP A 1 98 ? -2.586 2.712 23.041 1.00 95.50 98 ASP A C 1
ATOM 736 O O . ASP A 1 98 ? -2.973 2.067 24.019 1.00 95.50 98 ASP A O 1
ATOM 740 N N . VAL A 1 99 ? -2.548 2.156 21.826 1.00 97.25 99 VAL A N 1
ATOM 741 C CA . VAL A 1 99 ? -2.907 0.756 21.583 1.00 97.25 99 VAL A CA 1
ATO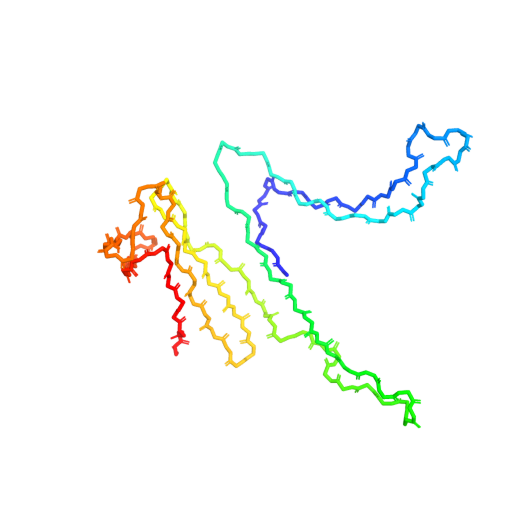M 742 C C . VAL A 1 99 ? -1.919 -0.204 22.264 1.00 97.25 99 VAL A C 1
ATOM 744 O O . VAL A 1 99 ? -0.705 0.004 22.298 1.00 97.25 99 VAL A O 1
ATOM 747 N N . THR A 1 100 ? -2.457 -1.295 22.801 1.00 97.81 100 THR A N 1
ATOM 748 C CA . THR A 1 100 ? -1.708 -2.385 23.433 1.00 97.81 100 THR A CA 1
ATOM 749 C C . THR A 1 100 ? -2.129 -3.721 22.834 1.00 97.81 100 THR A C 1
ATOM 751 O O . THR A 1 100 ? -3.151 -3.803 22.156 1.00 97.81 100 THR A O 1
ATOM 754 N N . GLU A 1 101 ? -1.406 -4.795 23.151 1.00 97.25 101 GLU A N 1
ATOM 755 C CA . GLU A 1 101 ? -1.768 -6.167 22.755 1.00 97.25 101 GLU A CA 1
ATOM 756 C C . GLU A 1 101 ? -3.162 -6.611 23.228 1.00 97.25 101 GLU A C 1
ATOM 758 O O . GLU A 1 101 ? -3.706 -7.561 22.678 1.00 97.25 101 GLU A O 1
ATOM 763 N N . GLN A 1 102 ? -3.740 -5.939 24.230 1.00 97.75 102 GLN A N 1
ATOM 764 C CA . GLN A 1 102 ? -5.042 -6.276 24.818 1.00 97.75 102 GLN A CA 1
ATOM 765 C C . GLN A 1 102 ? -6.158 -5.310 24.402 1.00 97.75 102 GLN A C 1
ATOM 767 O O . GLN A 1 102 ? -7.309 -5.488 24.793 1.00 97.75 102 GLN A O 1
ATOM 772 N N . THR A 1 103 ? -5.839 -4.265 23.636 1.00 98.00 103 THR A N 1
ATOM 773 C CA . THR A 1 103 ? -6.827 -3.272 23.213 1.00 98.00 103 THR A CA 1
ATOM 774 C C . THR A 1 103 ? -7.783 -3.892 22.201 1.00 98.00 103 THR A C 1
ATOM 776 O O . THR A 1 103 ? -7.365 -4.292 21.116 1.00 98.00 103 THR A O 1
ATOM 779 N N . GLU A 1 104 ? -9.069 -3.942 22.534 1.00 97.88 104 GLU A N 1
ATOM 780 C CA . GLU A 1 104 ? -10.123 -4.338 21.601 1.00 97.88 104 GLU A CA 1
ATOM 781 C C . GLU A 1 104 ? -10.514 -3.157 20.711 1.00 97.88 104 GLU A C 1
ATOM 783 O O . GLU A 1 104 ? -10.829 -2.067 21.192 1.00 97.88 104 GLU A O 1
ATOM 788 N N . THR A 1 105 ? -10.521 -3.382 19.402 1.00 97.88 105 THR A N 1
ATOM 789 C CA . THR A 1 105 ? -10.904 -2.386 18.401 1.00 97.88 105 THR A CA 1
ATOM 790 C C . THR A 1 105 ? -12.158 -2.849 17.680 1.00 97.88 105 THR A C 1
ATOM 792 O O . THR A 1 105 ? -12.287 -4.021 17.330 1.00 97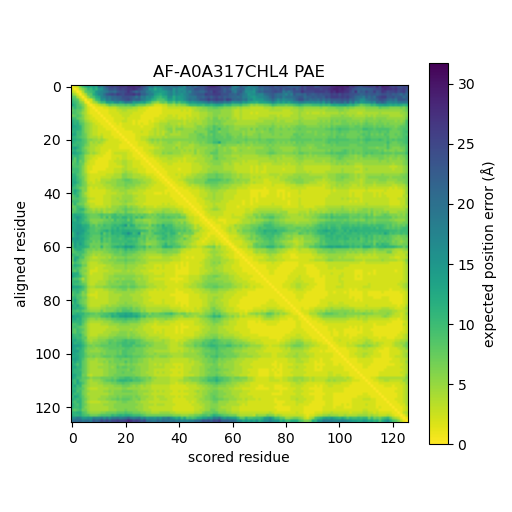.88 105 THR A O 1
ATOM 795 N N . SER A 1 106 ? -13.090 -1.927 17.448 1.00 97.62 106 SER A N 1
ATOM 796 C CA . SER A 1 106 ? -14.304 -2.174 16.674 1.00 97.62 106 SER A CA 1
ATOM 797 C C . SER A 1 106 ? -14.630 -0.948 15.838 1.00 97.62 106 SER A C 1
ATOM 799 O O . SER A 1 106 ? -14.917 0.108 16.396 1.00 97.62 106 SER A O 1
ATOM 801 N N . VAL A 1 107 ? -14.644 -1.097 14.517 1.00 97.50 107 VAL A N 1
ATOM 802 C CA . VAL A 1 107 ? -14.980 -0.016 13.578 1.00 97.50 107 VAL A CA 1
ATOM 803 C C . VAL A 1 107 ? -15.993 -0.486 12.547 1.00 97.50 107 VAL A C 1
ATOM 805 O O . VAL A 1 107 ? -16.063 -1.672 12.230 1.00 97.50 107 VAL A O 1
ATOM 808 N N . GLU A 1 108 ? -16.795 0.441 12.032 1.00 97.94 108 GLU A N 1
ATOM 809 C CA . GLU A 1 108 ? -17.786 0.160 10.996 1.00 97.94 108 GLU A CA 1
ATOM 810 C C . GLU A 1 108 ? -17.430 0.904 9.711 1.00 97.94 108 GLU A C 1
ATOM 812 O O . GLU A 1 108 ? -17.330 2.131 9.695 1.00 97.94 108 GLU A O 1
ATOM 817 N N . PHE A 1 109 ? -17.267 0.154 8.623 1.00 96.81 109 PHE A N 1
ATOM 818 C CA . PHE A 1 109 ? -17.041 0.698 7.288 1.00 96.81 109 PHE A CA 1
ATOM 819 C C . PHE A 1 109 ? -17.975 0.000 6.300 1.00 96.81 109 PHE A C 1
ATOM 821 O O . PHE A 1 109 ? -18.084 -1.225 6.293 1.00 96.81 109 PHE A O 1
ATOM 828 N N . GLY A 1 110 ? -18.694 0.778 5.484 1.00 91.31 110 GLY A N 1
ATOM 829 C CA . GLY A 1 110 ? -19.597 0.234 4.462 1.00 91.31 110 GLY A CA 1
ATOM 830 C C . GLY A 1 110 ? -20.703 -0.684 5.004 1.00 91.31 110 GLY A C 1
ATOM 831 O O . GLY A 1 110 ? -21.092 -1.626 4.320 1.00 91.31 110 GLY A O 1
ATOM 832 N N . GLY A 1 111 ? -21.178 -0.457 6.236 1.00 94.94 111 GLY A N 1
ATOM 833 C CA . GLY A 1 111 ? -22.199 -1.291 6.888 1.00 94.94 111 GLY A CA 1
ATOM 834 C C . GLY A 1 111 ? -21.694 -2.643 7.407 1.00 94.94 111 GLY A C 1
ATOM 835 O O . GLY A 1 111 ? -22.496 -3.478 7.817 1.00 94.94 111 GLY A O 1
ATOM 836 N N . THR A 1 112 ? -20.378 -2.881 7.384 1.00 96.19 112 THR A N 1
ATOM 837 C CA . THR A 1 112 ? -19.743 -4.064 7.979 1.00 96.19 112 THR A CA 1
ATOM 838 C C . THR A 1 112 ? -18.937 -3.653 9.206 1.00 96.19 112 THR A C 1
ATOM 840 O O . THR A 1 112 ? -18.179 -2.683 9.166 1.00 96.19 112 THR A O 1
ATOM 843 N N . THR A 1 113 ? -19.090 -4.394 10.305 1.00 97.75 113 THR A N 1
ATOM 844 C CA . THR A 1 113 ? -18.289 -4.195 11.517 1.00 97.75 113 THR A CA 1
ATOM 845 C C . THR A 1 113 ? -17.040 -5.068 11.487 1.00 97.75 113 THR A C 1
ATOM 847 O O . THR A 1 113 ? -17.133 -6.284 11.340 1.00 97.75 113 THR A O 1
ATOM 850 N N . TYR A 1 114 ? -15.888 -4.446 11.708 1.00 97.62 114 TYR A N 1
ATOM 851 C CA . TYR A 1 114 ? -14.576 -5.079 11.794 1.00 97.62 114 TYR A CA 1
ATOM 852 C C . TYR A 1 114 ? -14.084 -5.039 13.235 1.00 97.62 114 TYR A C 1
ATOM 854 O O . TYR A 1 114 ? -14.173 -3.991 13.881 1.00 97.62 114 TYR A O 1
ATOM 862 N N . ARG A 1 115 ? -13.600 -6.174 13.752 1.00 97.69 115 ARG A N 1
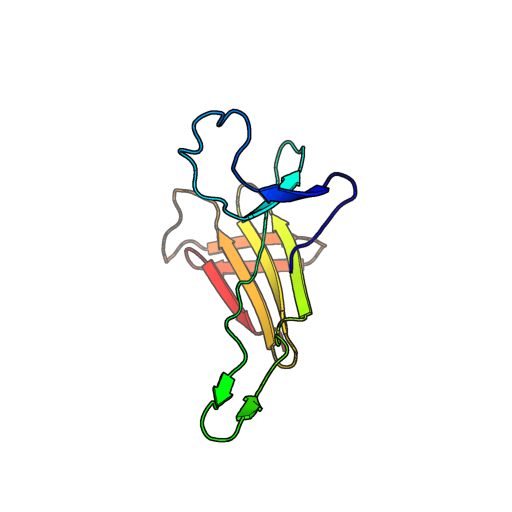ATOM 863 C CA . ARG A 1 115 ? -13.185 -6.317 15.153 1.00 97.69 115 ARG A CA 1
ATOM 864 C C . ARG A 1 115 ? -11.897 -7.112 15.265 1.00 97.69 115 ARG A C 1
ATOM 866 O O . ARG A 1 115 ? -11.776 -8.153 14.635 1.00 97.69 115 ARG A O 1
ATOM 873 N N . TRP A 1 116 ? -10.980 -6.642 16.099 1.00 98.00 116 TRP A N 1
ATOM 874 C CA . TRP A 1 116 ? -9.768 -7.372 16.467 1.00 98.00 116 TRP A CA 1
ATOM 875 C C . TRP A 1 116 ? -9.222 -6.866 17.801 1.00 98.00 116 TRP A C 1
ATOM 877 O O . TRP A 1 116 ? -9.635 -5.817 18.302 1.00 98.00 116 TRP A O 1
ATOM 887 N N . THR A 1 117 ? -8.265 -7.604 18.353 1.00 98.25 117 THR A N 1
ATOM 888 C CA . THR A 1 117 ? -7.527 -7.227 19.559 1.00 98.25 117 THR A CA 1
ATOM 889 C C . THR A 1 117 ? -6.058 -7.029 19.207 1.00 98.25 117 THR A C 1
ATOM 891 O O . THR A 1 117 ? -5.498 -7.808 18.436 1.00 98.25 117 THR A O 1
ATOM 894 N N . GLY A 1 118 ? -5.434 -5.993 19.764 1.00 97.94 118 GLY A N 1
ATOM 895 C CA . GLY A 1 118 ? -4.027 -5.679 19.538 1.00 97.94 118 GLY A CA 1
ATOM 896 C C . GLY A 1 118 ? -3.786 -4.572 18.509 1.00 97.94 118 GLY A C 1
ATOM 897 O O . GLY A 1 118 ? -4.702 -3.890 18.047 1.00 97.94 118 GLY A O 1
ATOM 898 N N . TYR A 1 119 ? -2.516 -4.408 18.139 1.00 98.06 119 TYR A N 1
ATOM 899 C CA . TYR A 1 119 ? -2.045 -3.379 17.204 1.00 98.06 119 TYR A CA 1
ATOM 900 C C . TYR A 1 119 ? -2.660 -3.513 15.807 1.00 98.06 119 TYR A C 1
ATOM 902 O O . TYR A 1 119 ? -3.066 -2.529 15.189 1.00 98.06 119 TYR A O 1
ATOM 910 N N . PHE A 1 120 ? -2.727 -4.744 15.308 1.00 98.19 120 PHE A N 1
ATOM 911 C CA . PHE A 1 120 ? -3.270 -5.074 14.001 1.00 98.19 120 PHE A CA 1
ATOM 912 C C . PHE A 1 120 ? -3.752 -6.525 13.988 1.00 98.19 120 PHE A C 1
ATOM 914 O O . PHE A 1 120 ? -3.352 -7.332 14.828 1.00 98.19 120 PHE A O 1
ATOM 921 N N . ALA A 1 121 ? -4.563 -6.866 12.996 1.00 98.06 121 ALA A N 1
ATOM 922 C CA . ALA A 1 121 ? -4.915 -8.235 12.666 1.00 98.06 121 ALA A CA 1
ATOM 923 C C . ALA A 1 121 ? -4.875 -8.440 11.151 1.00 98.06 121 ALA A C 1
ATOM 925 O O . ALA A 1 121 ? -5.096 -7.511 10.370 1.00 98.06 121 ALA A O 1
ATOM 926 N N . VAL A 1 122 ? -4.571 -9.671 10.746 1.00 97.69 122 VAL A N 1
ATOM 927 C CA . VAL A 1 122 ? -4.611 -10.100 9.349 1.00 97.69 122 VAL A CA 1
ATOM 928 C C . VAL A 1 122 ? -5.476 -11.343 9.271 1.00 97.69 122 VAL A C 1
ATOM 930 O O . VAL A 1 122 ? -5.170 -12.355 9.900 1.00 97.69 122 VAL A O 1
ATOM 933 N N . GLU A 1 123 ? -6.547 -11.269 8.494 1.00 95.88 123 GLU A N 1
ATOM 934 C CA . GLU A 1 123 ? -7.501 -12.359 8.331 1.00 95.88 123 GLU A CA 1
ATOM 935 C C . GLU A 1 123 ? -7.545 -12.817 6.879 1.00 95.88 123 GLU A C 1
ATOM 937 O O . GLU A 1 123 ? -7.583 -12.004 5.957 1.00 95.88 123 GLU A O 1
ATOM 942 N N . ALA A 1 124 ? -7.567 -14.131 6.665 1.00 93.25 124 ALA A N 1
ATOM 943 C CA . ALA A 1 124 ? -7.868 -14.683 5.355 1.00 93.25 124 ALA A CA 1
ATOM 944 C C . ALA A 1 124 ? -9.386 -14.683 5.148 1.00 93.25 124 ALA A C 1
ATOM 946 O O . ALA A 1 124 ? -10.126 -15.314 5.906 1.00 93.25 124 ALA A O 1
ATOM 947 N N . LYS A 1 125 ? -9.846 -13.997 4.106 1.00 77.00 125 LYS A N 1
ATOM 948 C CA . LYS A 1 125 ? -11.238 -14.026 3.665 1.00 77.00 125 LYS A CA 1
ATOM 949 C C . LYS A 1 125 ? -11.390 -15.244 2.750 1.00 77.00 125 LYS A C 1
ATOM 951 O O . LYS A 1 125 ? -10.688 -15.344 1.746 1.00 77.00 125 LYS A O 1
ATOM 956 N N . ARG A 1 126 ? -12.210 -16.210 3.165 1.00 60.03 126 ARG A N 1
ATOM 957 C CA . ARG A 1 126 ? -12.555 -17.379 2.340 1.00 60.03 126 ARG A CA 1
ATOM 958 C C . ARG A 1 126 ? -13.622 -17.032 1.316 1.00 60.03 126 ARG A C 1
ATOM 960 O O . ARG A 1 126 ? -14.469 -16.171 1.643 1.00 60.03 126 ARG A O 1
#

Organism: NCBI:txid1247513